Protein AF-A0A662PRM1-F1 (afdb_monomer_lite)

Foldseek 3Di:
DCVVPVDQEDADADPCCQVVVCVPVVVCVVCVVVVHPDDDHHYYHDPVYPCVVVVVVVCCVVDPDPVPDD

Radius of gyration: 15.18 Å; chains: 1; bounding box: 35×28×35 Å

pLDDT: mean 93.66, std 6.62, range [63.41, 98.25]

Sequence (70 aa):
INTCYDPELITVGGSIALFNQQLVMNPIIKNIKNYTINRVPEIRITPLGGDIVLYGAIALAASPPPQLKL

Structure (mmCIF, N/CA/C/O backbone):
data_AF-A0A662PRM1-F1
#
_entry.id   AF-A0A662PRM1-F1
#
loop_
_atom_site.group_PDB
_atom_site.id
_atom_site.type_symbol
_atom_site.label_atom_id
_atom_site.label_alt_id
_atom_site.label_comp_id
_atom_site.label_asym_id
_atom_site.label_entity_id
_atom_site.label_seq_id
_atom_site.pdbx_PDB_ins_code
_atom_site.Cartn_x
_atom_site.Cartn_y
_atom_site.Cartn_z
_atom_site.occupancy
_atom_site.B_iso_or_equiv
_atom_site.auth_seq_id
_atom_site.auth_comp_id
_atom_site.auth_asym_id
_atom_site.auth_atom_id
_atom_site.pdbx_PDB_model_num
ATOM 1 N N . ILE A 1 1 ? 5.301 7.491 7.652 1.00 63.41 1 ILE A N 1
ATOM 2 C CA . ILE A 1 1 ? 5.043 7.332 6.197 1.00 63.41 1 ILE A CA 1
ATOM 3 C C . ILE A 1 1 ? 4.347 8.569 5.651 1.00 63.41 1 ILE A C 1
ATOM 5 O O . ILE A 1 1 ? 4.967 9.257 4.859 1.00 63.41 1 ILE A O 1
ATOM 9 N N . ASN A 1 2 ? 3.141 8.905 6.132 1.00 70.69 2 ASN A N 1
ATOM 10 C CA . ASN A 1 2 ? 2.398 10.074 5.646 1.00 70.69 2 ASN A CA 1
ATOM 11 C C . ASN A 1 2 ? 3.215 11.384 5.739 1.00 70.69 2 ASN A C 1
ATOM 13 O O . ASN A 1 2 ? 3.494 12.000 4.725 1.00 70.69 2 ASN A O 1
ATOM 17 N N . THR A 1 3 ? 3.747 11.737 6.914 1.00 78.19 3 THR A N 1
ATOM 18 C CA . THR A 1 3 ? 4.494 13.000 7.100 1.00 78.19 3 THR A CA 1
ATOM 19 C C . THR A 1 3 ? 5.779 13.121 6.271 1.00 78.19 3 THR A C 1
ATOM 21 O O . THR A 1 3 ? 6.168 14.221 5.909 1.00 78.19 3 THR A O 1
ATOM 24 N N . CYS A 1 4 ? 6.461 12.011 5.973 1.00 88.12 4 CYS A N 1
ATOM 25 C CA . CYS A 1 4 ? 7.739 12.055 5.251 1.00 88.12 4 CYS A CA 1
ATOM 26 C C . CYS A 1 4 ? 7.568 12.253 3.741 1.00 88.12 4 CYS A C 1
ATOM 28 O O . CYS A 1 4 ? 8.503 12.707 3.093 1.00 88.12 4 CYS A O 1
ATOM 30 N N . TYR A 1 5 ? 6.412 11.869 3.190 1.00 91.38 5 TYR A N 1
ATOM 31 C CA . TYR A 1 5 ? 6.193 11.794 1.743 1.00 91.38 5 TYR A CA 1
ATOM 32 C C . TYR A 1 5 ? 4.932 12.531 1.260 1.00 91.38 5 TYR A C 1
ATOM 34 O O . TYR A 1 5 ? 4.761 12.654 0.055 1.00 91.38 5 TYR A O 1
ATOM 42 N N . ASP A 1 6 ? 4.053 12.982 2.166 1.00 92.38 6 ASP A N 1
ATOM 43 C CA . ASP A 1 6 ? 2.745 13.614 1.896 1.00 92.38 6 ASP A CA 1
ATOM 44 C C . ASP A 1 6 ? 1.965 12.992 0.715 1.00 92.38 6 ASP A C 1
ATOM 46 O O . ASP A 1 6 ? 1.599 13.692 -0.232 1.00 92.38 6 ASP A O 1
ATOM 50 N N . PRO A 1 7 ? 1.744 11.661 0.712 1.00 94.25 7 PRO A N 1
ATOM 51 C CA . PRO A 1 7 ? 1.101 10.994 -0.410 1.00 94.25 7 PRO A CA 1
ATOM 52 C C . PRO A 1 7 ? -0.349 11.455 -0.583 1.00 94.25 7 PRO A C 1
ATOM 54 O O . PRO A 1 7 ? -1.039 11.766 0.382 1.00 94.25 7 PRO A O 1
ATOM 57 N N . GLU A 1 8 ? -0.849 11.395 -1.815 1.00 95.12 8 GLU A N 1
ATOM 58 C CA . GLU A 1 8 ? -2.289 11.512 -2.090 1.00 95.12 8 GLU A CA 1
ATOM 59 C C . GLU A 1 8 ? -3.022 10.178 -1.896 1.00 95.12 8 GLU A C 1
ATOM 61 O O . GLU A 1 8 ? -4.172 10.153 -1.456 1.00 95.12 8 GLU A O 1
ATOM 66 N N . LEU A 1 9 ? -2.336 9.066 -2.179 1.00 95.88 9 LEU A N 1
ATOM 67 C CA . LEU A 1 9 ? -2.876 7.711 -2.157 1.00 95.88 9 LEU A CA 1
ATOM 68 C C . LEU A 1 9 ? -1.893 6.743 -1.497 1.00 95.88 9 LEU A C 1
ATOM 70 O O . LEU A 1 9 ? -0.709 6.695 -1.834 1.00 95.88 9 LEU A O 1
ATOM 74 N N . ILE A 1 10 ? -2.419 5.902 -0.614 1.00 96.06 10 ILE A N 1
ATOM 75 C CA . ILE A 1 10 ? -1.741 4.729 -0.072 1.00 96.06 10 ILE A CA 1
ATOM 76 C C . ILE A 1 10 ? -2.532 3.491 -0.498 1.00 96.06 10 ILE A C 1
ATOM 78 O O . ILE A 1 10 ? -3.716 3.353 -0.188 1.00 96.06 10 ILE A O 1
ATOM 82 N N . THR A 1 11 ? -1.871 2.559 -1.185 1.00 97.12 11 THR A N 1
ATOM 83 C CA . THR A 1 11 ? -2.447 1.238 -1.465 1.00 97.12 11 THR A CA 1
ATOM 84 C C . THR A 1 11 ? -1.788 0.171 -0.601 1.00 97.12 11 THR A C 1
ATOM 86 O O . THR A 1 11 ? -0.573 0.178 -0.409 1.00 97.12 11 THR A O 1
ATOM 89 N N . VAL A 1 12 ? -2.593 -0.737 -0.052 1.00 97.38 12 VAL A N 1
ATOM 90 C CA . VAL A 1 12 ? -2.137 -1.811 0.837 1.00 97.38 12 VAL A CA 1
ATOM 91 C C . VAL A 1 12 ? -2.253 -3.147 0.109 1.00 97.38 12 VAL A C 1
ATOM 93 O O . VAL A 1 12 ? -3.329 -3.512 -0.366 1.00 97.38 12 VAL A O 1
ATOM 96 N N . GLY A 1 13 ? -1.135 -3.862 -0.003 1.00 96.00 13 GLY A N 1
ATOM 97 C CA . GLY A 1 13 ? -1.061 -5.204 -0.581 1.00 96.00 13 GLY A CA 1
ATOM 98 C C . GLY A 1 13 ? -0.647 -6.263 0.442 1.00 96.00 13 GLY A C 1
ATOM 99 O O . GLY A 1 13 ? -0.652 -6.021 1.647 1.00 96.00 13 GLY A O 1
ATOM 100 N N . GLY A 1 14 ? -0.256 -7.436 -0.059 1.00 96.00 14 GLY A N 1
ATOM 101 C CA . GLY A 1 14 ? 0.137 -8.587 0.756 1.00 96.00 14 GLY A CA 1
ATOM 102 C C . GLY A 1 14 ? -1.048 -9.475 1.142 1.00 96.00 14 GLY A C 1
ATOM 103 O O . GLY A 1 14 ? -2.160 -8.998 1.371 1.00 96.00 14 GLY A O 1
ATOM 104 N N . SER A 1 15 ? -0.811 -10.786 1.226 1.00 95.81 15 SER A N 1
ATOM 105 C CA . SER A 1 15 ? -1.871 -11.796 1.360 1.00 95.81 15 SER A CA 1
ATOM 106 C C . SER A 1 15 ? -2.777 -11.569 2.570 1.00 95.81 15 SER A C 1
ATOM 108 O O . SER A 1 15 ? -3.993 -11.686 2.457 1.00 95.81 15 SER A O 1
ATOM 110 N N . ILE A 1 16 ? -2.214 -11.175 3.718 1.00 97.56 16 ILE A N 1
ATOM 111 C CA . ILE A 1 16 ? -3.007 -10.914 4.928 1.00 97.56 16 ILE A CA 1
ATOM 112 C C . ILE A 1 16 ? -4.012 -9.786 4.678 1.00 97.56 16 ILE A C 1
ATOM 114 O O . ILE A 1 16 ? -5.190 -9.958 4.979 1.00 97.56 16 ILE A O 1
ATOM 118 N N . ALA A 1 17 ? -3.578 -8.669 4.086 1.00 97.88 17 ALA A N 1
ATOM 119 C CA . ALA A 1 17 ? -4.460 -7.546 3.784 1.00 97.88 17 ALA A CA 1
ATOM 120 C C . ALA A 1 17 ? -5.496 -7.905 2.712 1.00 97.88 17 ALA A C 1
ATOM 122 O O . ALA A 1 17 ? -6.666 -7.568 2.868 1.00 97.88 17 ALA A O 1
ATOM 123 N N . LEU A 1 18 ? -5.090 -8.630 1.663 1.00 97.62 18 LEU A N 1
ATOM 124 C CA . LEU A 1 18 ? -5.970 -9.018 0.556 1.00 97.62 18 LEU A CA 1
ATOM 125 C C . LEU A 1 18 ? -7.105 -9.950 0.999 1.00 97.62 18 LEU A C 1
ATOM 127 O O . LEU A 1 18 ? -8.241 -9.752 0.571 1.00 97.62 18 LEU A O 1
ATOM 131 N N . PHE A 1 19 ? -6.817 -10.923 1.868 1.00 97.56 19 PHE A N 1
ATOM 132 C CA . PHE A 1 19 ? -7.796 -11.918 2.326 1.00 97.56 19 PHE A CA 1
ATOM 133 C C . PHE A 1 19 ? -8.499 -11.548 3.641 1.00 97.56 19 PHE A C 1
ATOM 135 O O . PHE A 1 19 ? -9.439 -12.227 4.037 1.00 97.56 19 PHE A O 1
ATOM 142 N N . ASN A 1 20 ? -8.089 -10.462 4.307 1.00 98.06 20 ASN A N 1
ATOM 143 C CA . ASN A 1 20 ? -8.691 -9.986 5.560 1.00 98.06 20 ASN A CA 1
ATOM 144 C C . ASN A 1 20 ? -8.938 -8.470 5.526 1.00 98.06 20 ASN A C 1
ATOM 146 O O . ASN A 1 20 ? -8.660 -7.757 6.492 1.00 98.06 20 ASN A O 1
ATOM 150 N N . GLN A 1 21 ? -9.454 -7.966 4.402 1.00 97.31 21 GLN A N 1
ATOM 151 C CA . GLN A 1 21 ? -9.509 -6.529 4.105 1.00 97.31 21 GLN A CA 1
ATOM 152 C C . GLN A 1 21 ? -10.142 -5.707 5.225 1.00 97.31 21 GLN A C 1
ATOM 154 O O . GLN A 1 21 ? -9.549 -4.735 5.667 1.00 97.31 21 GLN A O 1
ATOM 159 N N . GLN A 1 22 ? -11.310 -6.100 5.734 1.00 97.75 22 GLN A N 1
ATOM 160 C CA . GLN A 1 22 ? -11.979 -5.342 6.797 1.00 97.75 22 GLN A CA 1
ATOM 161 C C . GLN A 1 22 ? -11.184 -5.360 8.107 1.00 97.75 22 GLN A C 1
ATOM 163 O O . GLN A 1 22 ? -11.035 -4.323 8.748 1.00 97.75 22 GLN A O 1
ATOM 168 N N . LEU A 1 23 ? -10.630 -6.517 8.484 1.00 98.25 23 LEU A N 1
ATOM 169 C CA . LEU A 1 23 ? -9.851 -6.668 9.717 1.00 98.25 23 LEU A CA 1
ATOM 170 C C . LEU A 1 23 ? -8.560 -5.8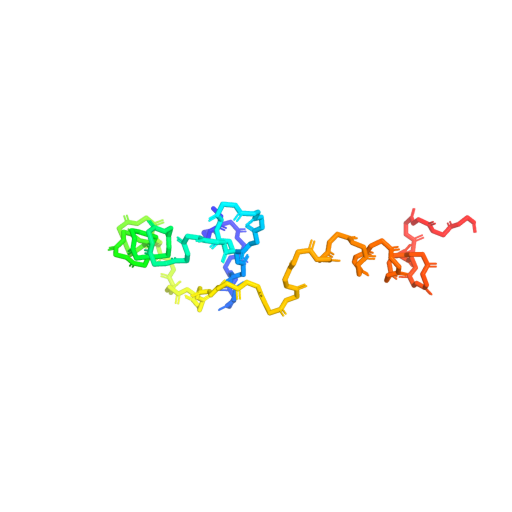43 9.690 1.00 98.25 23 LEU A C 1
ATOM 172 O O . LEU A 1 23 ? -8.108 -5.398 10.740 1.00 98.25 23 LEU A O 1
ATOM 176 N N . VAL A 1 24 ? -7.988 -5.614 8.506 1.00 98.00 24 VAL A N 1
ATOM 177 C CA . VAL A 1 24 ? -6.761 -4.825 8.331 1.00 98.00 24 VAL A CA 1
ATOM 178 C C . VAL A 1 24 ? -7.065 -3.347 8.075 1.00 98.00 24 VAL A C 1
ATOM 180 O O . VAL A 1 24 ? -6.482 -2.475 8.714 1.00 98.00 24 VAL A O 1
ATOM 183 N N . MET A 1 25 ? -7.998 -3.031 7.179 1.00 98.00 25 MET A N 1
ATOM 184 C CA . MET A 1 25 ? -8.276 -1.656 6.754 1.00 98.00 25 MET A CA 1
ATOM 185 C C . MET A 1 25 ? -9.054 -0.859 7.799 1.00 98.00 25 MET A C 1
ATOM 187 O O . MET A 1 25 ? -8.735 0.308 8.020 1.00 98.00 25 MET A O 1
ATOM 191 N N . ASN A 1 26 ? -10.031 -1.463 8.484 1.00 97.81 26 ASN A N 1
ATOM 192 C CA . ASN A 1 26 ? -10.824 -0.756 9.493 1.00 97.81 26 ASN A CA 1
ATOM 193 C C . ASN A 1 26 ? -9.962 -0.159 10.620 1.00 97.81 26 ASN A C 1
ATOM 195 O O . ASN A 1 26 ? -10.129 1.029 10.910 1.00 97.81 26 ASN A O 1
ATOM 199 N N . P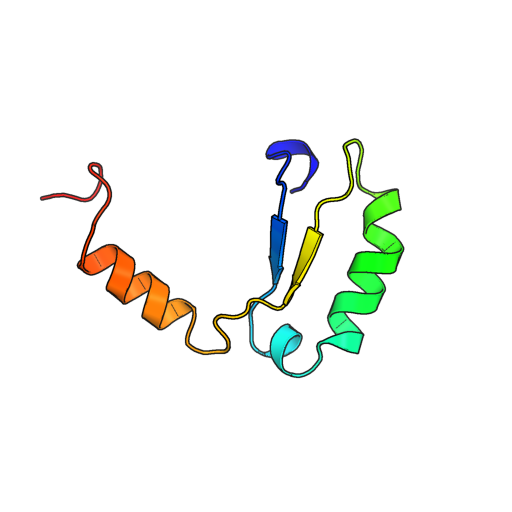RO A 1 27 ? -9.028 -0.900 11.257 1.00 97.25 27 PRO A N 1
ATOM 200 C CA . PRO A 1 27 ? -8.174 -0.304 12.278 1.00 97.25 27 PRO A CA 1
ATOM 201 C C . PRO A 1 27 ? -7.225 0.749 11.700 1.00 97.25 27 PRO A C 1
ATOM 203 O O . PRO A 1 27 ? -6.984 1.747 12.377 1.00 97.25 27 PRO A O 1
ATOM 206 N N . ILE A 1 28 ? -6.731 0.596 10.467 1.00 96.38 28 ILE A N 1
ATOM 207 C CA . ILE A 1 28 ? -5.908 1.631 9.820 1.00 96.38 28 ILE A CA 1
ATOM 208 C C . ILE A 1 28 ? -6.716 2.924 9.679 1.00 96.38 28 ILE A C 1
ATOM 210 O O . ILE A 1 28 ? -6.312 3.957 10.208 1.00 96.38 28 ILE A O 1
ATOM 214 N N . ILE A 1 29 ? -7.887 2.864 9.040 1.00 95.56 29 ILE A N 1
ATOM 215 C CA . ILE A 1 29 ? -8.737 4.036 8.775 1.00 95.56 29 ILE A CA 1
ATOM 216 C C . ILE A 1 29 ? -9.187 4.698 10.083 1.00 95.56 29 ILE A C 1
ATOM 218 O O . ILE A 1 29 ? -9.182 5.925 10.192 1.00 95.56 29 ILE A O 1
ATOM 222 N N . LYS A 1 30 ? -9.532 3.897 11.098 1.00 96.38 30 LYS A N 1
ATOM 223 C CA . LYS A 1 30 ? -9.952 4.403 12.411 1.00 96.38 30 LYS A CA 1
ATOM 224 C C . LYS A 1 30 ? -8.842 5.185 13.117 1.00 96.38 30 LYS A C 1
ATOM 226 O O . LYS A 1 30 ? -9.138 6.169 13.787 1.00 96.38 30 LYS A O 1
ATOM 231 N N . ASN A 1 31 ? -7.588 4.752 12.986 1.00 95.69 31 ASN A N 1
ATOM 232 C CA . ASN A 1 31 ? -6.484 5.284 13.786 1.00 95.69 31 ASN A CA 1
ATOM 233 C C . ASN A 1 31 ? -5.574 6.266 13.032 1.00 95.69 31 ASN A C 1
ATOM 235 O O . ASN A 1 31 ? -4.906 7.063 13.684 1.00 95.69 31 ASN A O 1
ATOM 239 N N . ILE A 1 32 ? -5.549 6.267 11.692 1.00 93.69 32 ILE A N 1
ATOM 240 C CA . ILE A 1 32 ? -4.607 7.068 10.881 1.00 93.69 32 ILE A CA 1
ATOM 241 C C . ILE A 1 32 ? -4.640 8.567 11.220 1.00 93.69 32 ILE A C 1
ATOM 243 O O . ILE A 1 32 ? -3.597 9.221 11.217 1.00 93.69 32 ILE A O 1
ATOM 247 N N . LYS A 1 33 ? -5.820 9.098 11.572 1.00 91.44 33 LYS A N 1
ATOM 248 C CA . LYS A 1 33 ? -6.025 10.503 11.959 1.00 91.44 33 LYS A CA 1
ATOM 249 C C . LYS A 1 33 ? -5.215 10.906 13.192 1.00 91.44 33 LYS A C 1
ATOM 251 O O . LYS A 1 33 ? -4.761 12.037 13.260 1.00 91.44 33 LYS A O 1
ATOM 256 N N . ASN A 1 34 ? -4.983 9.981 14.122 1.00 93.62 34 ASN A N 1
ATOM 257 C CA . ASN A 1 34 ? -4.232 10.255 15.351 1.00 93.62 34 ASN A CA 1
ATOM 258 C C . ASN A 1 34 ? -2.715 10.347 15.107 1.00 93.62 34 ASN A C 1
ATOM 260 O O . ASN A 1 34 ? -1.985 10.835 15.961 1.00 93.62 34 ASN A O 1
ATOM 264 N N . TYR A 1 35 ? -2.242 9.865 13.954 1.00 90.38 35 TYR A N 1
ATOM 265 C CA . TYR A 1 35 ? -0.818 9.753 13.612 1.00 90.38 35 TYR A CA 1
ATOM 266 C C . TYR A 1 35 ? -0.449 10.538 12.350 1.00 90.38 35 TYR A C 1
ATOM 268 O O . TYR A 1 35 ? 0.612 10.330 11.760 1.00 90.38 35 TYR A O 1
ATOM 276 N N . THR A 1 36 ? -1.344 11.415 11.907 1.00 89.81 36 THR A N 1
ATOM 277 C CA . THR A 1 36 ? -1.204 12.185 10.679 1.00 89.81 36 THR A CA 1
ATOM 278 C C . THR A 1 36 ? -1.215 13.667 11.027 1.00 89.81 36 THR A C 1
ATOM 280 O O . THR A 1 36 ? -2.178 14.156 11.603 1.00 89.81 36 THR A O 1
ATOM 283 N N . ILE A 1 37 ? -0.136 14.368 10.671 1.00 88.31 37 ILE A N 1
ATOM 284 C CA . ILE A 1 37 ? -0.049 15.832 10.799 1.00 88.31 37 ILE A CA 1
ATOM 285 C C . ILE A 1 37 ? -0.686 16.515 9.578 1.00 88.31 37 ILE A C 1
ATOM 287 O O . ILE A 1 37 ? -1.347 17.538 9.717 1.00 88.31 37 ILE A O 1
ATOM 291 N N . ASN A 1 38 ? -0.501 15.934 8.388 1.00 87.19 38 ASN A N 1
ATOM 292 C CA . ASN A 1 38 ? -1.008 16.467 7.122 1.00 87.19 38 ASN A CA 1
ATOM 293 C C . ASN A 1 38 ? -2.477 16.073 6.877 1.00 87.19 38 ASN A C 1
ATOM 295 O O . ASN A 1 38 ? -3.171 15.577 7.760 1.00 87.19 38 ASN A O 1
ATOM 299 N N . ARG A 1 39 ? -2.973 16.251 5.648 1.00 91.62 39 ARG A N 1
ATOM 300 C CA . ARG A 1 39 ? -4.248 15.644 5.243 1.00 91.62 39 ARG A CA 1
ATOM 301 C C . ARG A 1 39 ? -4.153 14.116 5.307 1.00 91.62 39 ARG A C 1
ATOM 303 O O . ARG A 1 39 ? -3.091 13.528 5.096 1.00 91.62 39 ARG A O 1
ATOM 310 N N . VAL A 1 40 ? -5.274 13.462 5.600 1.00 94.00 40 VAL A N 1
ATOM 311 C CA . VAL A 1 40 ? -5.348 12.001 5.492 1.00 94.00 40 VAL A CA 1
ATOM 312 C C . VAL A 1 40 ? -5.463 11.641 4.005 1.00 94.00 40 VAL A C 1
ATOM 314 O O . VAL A 1 40 ? -6.397 12.132 3.368 1.00 94.00 40 VAL A O 1
ATOM 317 N N . PRO A 1 41 ? -4.547 10.825 3.449 1.00 94.44 41 PRO A N 1
ATOM 318 C CA . PRO A 1 41 ? -4.631 10.376 2.062 1.00 94.44 41 PRO A CA 1
ATOM 319 C C . PRO A 1 41 ? -5.796 9.414 1.850 1.00 94.44 41 PRO A C 1
ATOM 321 O O . PRO A 1 41 ? -6.330 8.839 2.803 1.00 94.44 41 PRO A O 1
ATOM 324 N N . GLU A 1 42 ? -6.137 9.157 0.589 1.00 96.00 42 GLU A N 1
ATOM 325 C CA . GLU A 1 42 ? -6.937 7.979 0.266 1.00 96.00 42 GLU A CA 1
ATOM 326 C C . GLU A 1 42 ? -6.146 6.723 0.662 1.00 96.00 42 GLU A C 1
ATOM 328 O O . GLU A 1 42 ? -4.965 6.593 0.339 1.00 96.00 42 GLU A O 1
ATOM 333 N N . ILE A 1 43 ? -6.781 5.789 1.373 1.00 97.00 43 ILE A N 1
ATOM 334 C CA . ILE A 1 43 ? -6.164 4.513 1.748 1.00 97.00 43 ILE A CA 1
ATOM 335 C C . ILE A 1 43 ? -7.081 3.382 1.302 1.00 97.00 43 ILE A C 1
ATOM 337 O O . ILE A 1 43 ? -8.221 3.291 1.760 1.00 97.00 43 ILE A O 1
ATOM 341 N N . ARG A 1 44 ? -6.581 2.497 0.438 1.00 97.31 44 ARG A N 1
ATOM 342 C CA . ARG A 1 44 ? -7.353 1.358 -0.081 1.00 97.31 44 ARG A CA 1
ATOM 343 C C . ARG A 1 44 ? -6.507 0.107 -0.257 1.00 97.31 44 ARG A C 1
ATOM 345 O O . ARG A 1 44 ? -5.281 0.164 -0.272 1.00 97.31 44 ARG A O 1
ATOM 352 N N . ILE A 1 45 ? -7.165 -1.031 -0.428 1.00 98.12 45 ILE A N 1
ATOM 353 C CA . ILE A 1 45 ? -6.496 -2.248 -0.891 1.00 98.12 45 ILE A CA 1
ATOM 354 C C . ILE A 1 45 ? -6.001 -2.034 -2.325 1.00 98.12 45 ILE A C 1
ATOM 356 O O . ILE A 1 45 ? -6.656 -1.361 -3.125 1.00 98.12 45 ILE A O 1
ATOM 360 N N . THR A 1 46 ? -4.826 -2.572 -2.645 1.00 97.25 46 THR A N 1
ATOM 361 C CA . THR A 1 46 ? -4.296 -2.494 -4.007 1.00 97.25 46 THR A CA 1
ATOM 362 C C . THR A 1 46 ? -5.234 -3.181 -5.006 1.00 97.25 46 THR A C 1
ATOM 364 O O . THR A 1 46 ? -5.654 -4.315 -4.768 1.00 97.25 46 THR A O 1
ATOM 367 N N . PRO A 1 47 ? -5.545 -2.544 -6.150 1.00 96.25 47 PRO A N 1
ATOM 368 C CA . PRO A 1 47 ? -6.348 -3.179 -7.192 1.00 96.25 47 PRO A CA 1
ATOM 369 C C . PRO A 1 47 ? -5.573 -4.267 -7.953 1.00 96.25 47 PRO A C 1
ATOM 371 O O . PRO A 1 47 ? -6.170 -5.011 -8.721 1.00 96.25 47 PRO A O 1
ATOM 374 N N . LEU A 1 48 ? -4.253 -4.368 -7.753 1.00 96.69 48 LEU A N 1
ATOM 375 C CA . LEU A 1 48 ? -3.371 -5.285 -8.483 1.00 96.69 48 LEU A CA 1
ATOM 376 C C . LEU A 1 48 ? -3.337 -6.709 -7.900 1.00 96.69 48 LEU A C 1
ATOM 378 O O . LEU A 1 48 ? -2.688 -7.586 -8.462 1.00 96.69 48 LEU A O 1
ATOM 382 N N . GLY A 1 49 ? -4.028 -6.948 -6.781 1.00 95.31 49 GLY A N 1
ATOM 383 C CA . GLY A 1 49 ? -4.186 -8.283 -6.206 1.00 95.31 49 GLY A CA 1
ATOM 384 C C . GLY A 1 49 ? -2.869 -8.961 -5.804 1.00 95.31 49 GLY A C 1
ATOM 385 O O . GLY A 1 49 ? -1.900 -8.305 -5.417 1.00 95.31 49 GLY A O 1
ATOM 386 N N . GLY A 1 50 ? -2.863 -10.298 -5.845 1.00 96.19 50 GLY A N 1
ATOM 387 C CA . GLY A 1 50 ? -1.728 -11.127 -5.417 1.00 96.19 50 GLY A CA 1
ATOM 388 C C . GLY A 1 50 ? -0.523 -11.075 -6.359 1.00 96.19 50 GLY A C 1
ATOM 389 O O . GLY A 1 50 ? 0.610 -11.205 -5.903 1.00 96.19 50 GLY A O 1
ATOM 390 N N . ASP A 1 51 ? -0.755 -10.789 -7.640 1.00 96.06 51 ASP A N 1
ATOM 391 C CA . ASP A 1 51 ? 0.284 -10.777 -8.677 1.00 96.06 51 ASP A CA 1
ATOM 392 C C . ASP A 1 51 ? 1.013 -9.430 -8.783 1.00 96.06 51 ASP A C 1
ATOM 394 O O . ASP A 1 51 ? 1.832 -9.220 -9.676 1.00 96.06 51 ASP A O 1
ATOM 398 N N . ILE A 1 52 ? 0.770 -8.508 -7.846 1.00 96.50 52 ILE A N 1
ATOM 399 C CA . ILE A 1 52 ? 1.368 -7.168 -7.839 1.00 96.50 52 ILE A CA 1
ATOM 400 C C . ILE A 1 52 ? 2.899 -7.179 -7.973 1.00 96.50 52 ILE A C 1
ATOM 402 O O . ILE A 1 52 ? 3.465 -6.321 -8.650 1.00 96.50 52 ILE A O 1
ATOM 406 N N . VAL A 1 53 ? 3.573 -8.165 -7.374 1.00 95.69 53 VAL A N 1
ATOM 407 C CA . VAL A 1 53 ? 5.033 -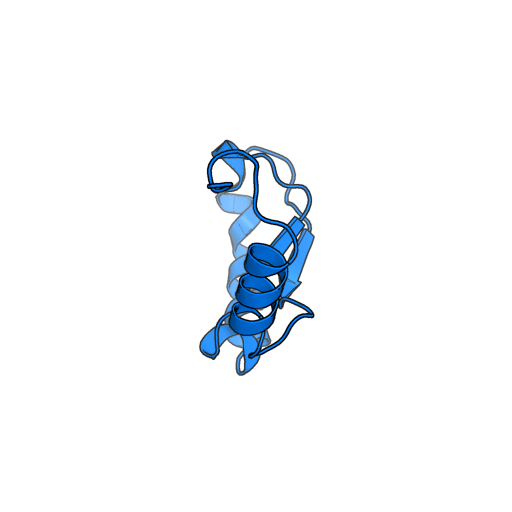8.312 -7.477 1.00 95.69 53 VAL A CA 1
ATOM 408 C C . VAL A 1 53 ? 5.443 -8.690 -8.901 1.00 95.69 53 VAL A C 1
ATOM 410 O O . VAL A 1 53 ? 6.394 -8.116 -9.431 1.00 95.69 53 VAL A O 1
ATOM 413 N N . LEU A 1 54 ? 4.707 -9.603 -9.543 1.00 97.19 54 LEU A N 1
ATOM 414 C CA . LEU A 1 54 ? 4.957 -10.014 -10.923 1.00 97.19 54 LEU A CA 1
ATOM 415 C C . LEU A 1 54 ? 4.770 -8.837 -11.885 1.00 97.19 54 LEU A C 1
ATOM 417 O O . LEU A 1 54 ? 5.635 -8.590 -12.725 1.00 97.19 54 LEU A O 1
ATOM 421 N N . TYR A 1 55 ? 3.690 -8.067 -11.725 1.00 96.50 55 TYR A N 1
ATOM 422 C CA . TYR A 1 55 ? 3.465 -6.871 -12.539 1.00 96.50 55 TYR A CA 1
ATOM 423 C C . TYR A 1 55 ? 4.589 -5.843 -12.376 1.00 96.50 55 TYR A C 1
ATOM 425 O O . TYR A 1 55 ? 5.066 -5.300 -13.372 1.00 96.50 55 TYR A O 1
ATOM 433 N N . GLY A 1 56 ? 5.062 -5.617 -11.146 1.00 95.94 56 GLY A N 1
ATOM 434 C CA . GLY A 1 56 ? 6.197 -4.731 -10.883 1.0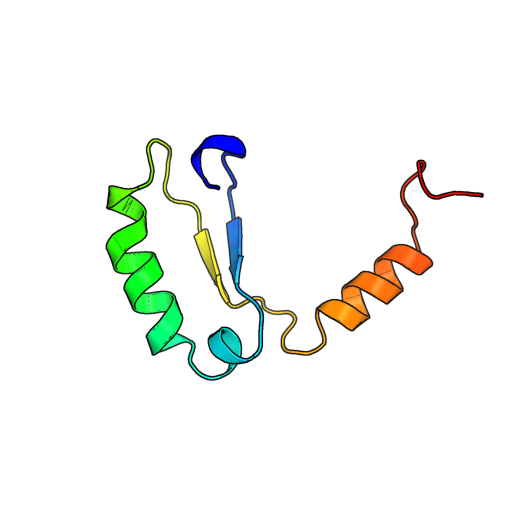0 95.94 56 GLY A CA 1
ATOM 435 C C . GLY A 1 56 ? 7.494 -5.210 -11.541 1.00 95.94 56 GLY A C 1
ATOM 436 O O . GLY A 1 56 ? 8.208 -4.408 -12.141 1.00 95.94 56 GLY A O 1
ATOM 437 N N . ALA A 1 57 ? 7.777 -6.515 -11.487 1.00 97.31 57 ALA A N 1
ATOM 438 C CA . ALA A 1 57 ? 8.960 -7.103 -12.112 1.00 97.31 57 ALA A CA 1
ATOM 439 C C . ALA A 1 57 ? 8.937 -6.965 -13.643 1.00 97.31 57 ALA A C 1
ATOM 441 O O . ALA A 1 57 ? 9.933 -6.556 -14.240 1.00 97.31 57 ALA A O 1
ATOM 442 N N . ILE A 1 58 ? 7.792 -7.249 -14.274 1.00 97.56 58 ILE A N 1
ATOM 443 C CA . ILE A 1 58 ? 7.623 -7.089 -15.724 1.00 97.56 58 ILE A CA 1
ATOM 444 C C . ILE A 1 58 ? 7.763 -5.616 -16.118 1.00 97.56 58 ILE A C 1
ATOM 446 O O . ILE A 1 58 ? 8.484 -5.313 -17.066 1.00 97.56 58 ILE A O 1
ATOM 450 N N . ALA A 1 59 ? 7.127 -4.697 -15.384 1.00 96.75 59 ALA A N 1
ATOM 451 C CA . ALA A 1 59 ? 7.230 -3.263 -15.656 1.00 96.75 59 ALA A CA 1
ATOM 452 C C . ALA A 1 59 ? 8.680 -2.764 -15.552 1.00 96.75 59 ALA A C 1
ATOM 454 O O . ALA A 1 59 ? 9.138 -2.016 -16.416 1.00 96.75 59 ALA A O 1
ATOM 455 N N . LEU A 1 60 ? 9.419 -3.229 -14.539 1.00 96.38 60 LEU A N 1
ATOM 456 C CA . LEU A 1 60 ? 10.828 -2.892 -14.355 1.00 96.38 60 LEU A CA 1
ATOM 457 C C . LEU A 1 60 ? 11.696 -3.407 -15.510 1.00 96.38 60 LEU A C 1
ATOM 459 O O . LEU A 1 60 ? 12.539 -2.667 -16.008 1.00 96.38 60 LEU A O 1
ATOM 463 N N . ALA A 1 61 ? 11.485 -4.650 -15.950 1.00 95.81 61 ALA A N 1
ATOM 464 C CA . ALA A 1 61 ? 12.227 -5.232 -17.068 1.00 95.81 61 ALA A CA 1
ATOM 465 C C . ALA A 1 61 ? 11.885 -4.562 -18.411 1.00 95.81 61 ALA A C 1
ATOM 467 O O . ALA A 1 61 ? 12.771 -4.340 -19.233 1.00 95.81 61 ALA A O 1
ATOM 468 N N . ALA A 1 62 ? 10.613 -4.218 -18.631 1.00 96.31 62 ALA A N 1
ATOM 469 C CA . ALA A 1 62 ? 10.141 -3.586 -19.862 1.00 96.31 62 ALA A CA 1
ATOM 470 C C . ALA A 1 62 ? 10.540 -2.106 -19.970 1.00 96.31 62 ALA A C 1
ATOM 472 O O . ALA A 1 62 ? 10.661 -1.571 -21.072 1.00 96.31 62 ALA A O 1
ATOM 473 N N . SER A 1 63 ? 10.697 -1.406 -18.846 1.00 95.69 63 SER A N 1
ATOM 474 C CA . SER A 1 63 ? 11.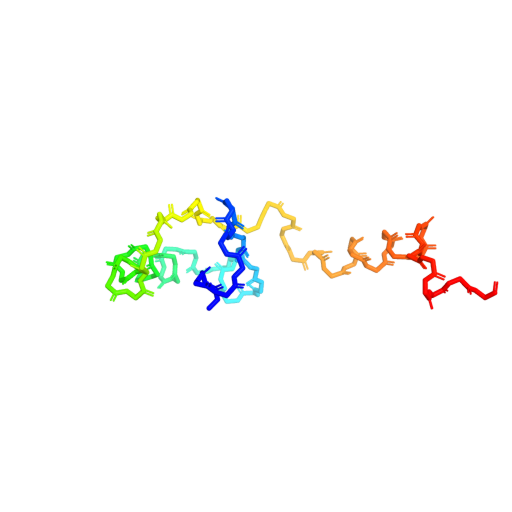024 0.024 -18.815 1.00 95.69 63 SER A CA 1
ATOM 475 C C . SER A 1 63 ? 11.881 0.364 -17.593 1.00 95.69 63 SER 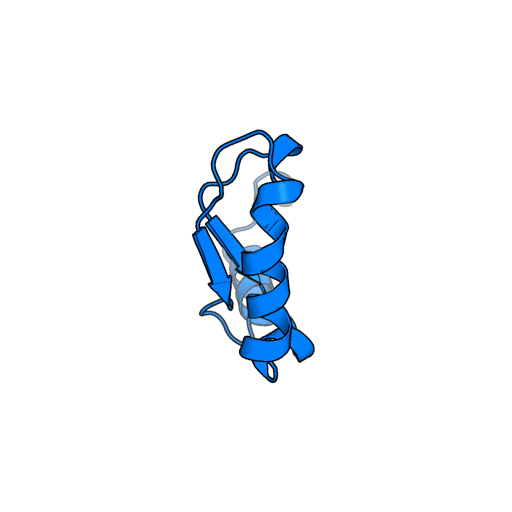A C 1
ATOM 477 O O . SER A 1 63 ? 11.404 1.012 -16.657 1.00 95.69 63 SER A O 1
ATOM 479 N N . PRO A 1 64 ? 13.159 -0.055 -17.588 1.00 94.31 64 PRO A N 1
ATOM 480 C CA . PRO A 1 64 ? 14.035 0.179 -16.455 1.00 94.31 64 PRO A CA 1
ATOM 481 C C . PRO A 1 64 ? 14.328 1.677 -16.288 1.00 94.31 64 PRO A C 1
ATOM 483 O O . PRO A 1 64 ? 14.520 2.396 -17.282 1.00 94.31 64 PRO A O 1
ATOM 486 N N . PRO A 1 65 ? 14.397 2.167 -15.038 1.00 93.56 65 PRO A N 1
ATOM 487 C CA . PRO A 1 65 ? 14.803 3.535 -14.766 1.00 93.56 65 PRO A CA 1
ATOM 488 C C . PRO A 1 65 ? 16.257 3.752 -15.223 1.00 93.56 65 PRO A C 1
ATOM 490 O O . PRO A 1 65 ? 17.031 2.793 -15.274 1.00 93.56 65 PRO A O 1
ATOM 493 N N . PRO A 1 66 ? 16.662 4.993 -15.553 1.00 92.31 66 PRO A N 1
ATOM 494 C CA . PRO A 1 66 ? 17.983 5.279 -16.119 1.00 92.31 66 PRO A CA 1
ATOM 495 C C . PRO A 1 66 ? 19.153 4.723 -15.305 1.00 92.31 66 PRO A C 1
ATOM 497 O O . PRO A 1 66 ? 20.142 4.286 -15.877 1.00 92.31 66 PRO A O 1
ATOM 500 N N . GLN A 1 67 ? 19.017 4.689 -13.980 1.00 93.50 67 GLN A N 1
ATOM 501 C CA . GLN A 1 67 ? 20.030 4.187 -13.051 1.00 93.50 67 GLN A CA 1
ATOM 502 C C . GLN A 1 67 ? 20.278 2.676 -13.180 1.00 93.50 67 GLN A C 1
ATOM 504 O O . GLN A 1 67 ? 21.284 2.185 -12.680 1.00 93.50 67 GLN A O 1
ATOM 509 N N . LEU A 1 68 ? 19.353 1.943 -13.806 1.00 88.69 68 LEU A N 1
ATOM 510 C CA . LEU A 1 68 ? 19.408 0.494 -14.006 1.00 88.69 68 LEU A CA 1
ATOM 511 C C . LEU A 1 68 ? 19.591 0.109 -15.482 1.00 88.69 68 LEU A C 1
ATOM 513 O O . LEU A 1 68 ? 19.530 -1.075 -15.811 1.00 88.69 68 LEU A O 1
ATOM 517 N N . LYS A 1 69 ? 19.790 1.082 -16.381 1.00 80.81 69 LYS A N 1
ATOM 518 C CA . LYS A 1 69 ? 20.136 0.803 -17.779 1.00 80.81 69 LYS A CA 1
ATOM 519 C C . LYS A 1 69 ? 21.625 0.455 -17.854 1.00 80.81 69 LYS A C 1
ATOM 521 O O . LYS A 1 69 ? 22.446 1.223 -17.360 1.00 80.81 69 LYS A O 1
ATOM 526 N N . LEU A 1 70 ? 21.925 -0.716 -18.421 1.00 69.62 70 LEU A N 1
ATOM 527 C CA . LEU A 1 70 ? 23.285 -1.159 -18.747 1.00 69.62 70 LEU A CA 1
ATOM 528 C C . LEU A 1 70 ? 23.908 -0.276 -19.832 1.00 69.62 70 LEU A C 1
ATOM 530 O O . LEU A 1 70 ? 23.152 0.145 -20.740 1.00 69.62 70 LEU A O 1
#

Secondary structure (DSSP, 8-state):
-HHHH--SEEEE-SHHHHHSHHHHHHHHHHHGGGG-SSPPPEEEE-TT-TTHHHHHHHHHHHS--GGG--